Protein AF-A0A352WUS4-F1 (afdb_monomer)

Foldseek 3Di:
DDPPDDPLCVPADDDDDDDDDDPDDDPDDTHPDDPDDDDVVVVVVCDDVVVVCPVDDDDPLVQVVLCVVCVVVVHDSVVDDDDPDVVVVVLVCQVPPFPPAEEEAPQFDPCRVNSCSVNVGDYYHDYADPVRHDPPVVPPPDPGHYDYDVVTPPD

Radius of gyration: 20.03 Å; Cα contacts (8 Å, |Δi|>4): 124; chains: 1; bounding box: 50×45×46 Å

pLDDT: mean 93.25, std 5.86, range [67.12, 98.62]

Structure (mmCIF, N/CA/C/O backbone):
data_AF-A0A352WUS4-F1
#
_entry.id   AF-A0A352WUS4-F1
#
loop_
_atom_site.group_PDB
_atom_site.id
_atom_site.type_symbol
_atom_site.label_atom_id
_atom_site.label_alt_id
_atom_site.label_comp_id
_atom_site.label_asym_id
_atom_site.label_entity_id
_atom_site.label_seq_id
_atom_site.pdbx_PDB_ins_code
_atom_site.Cartn_x
_atom_site.Cartn_y
_atom_site.Cartn_z
_atom_site.occupancy
_atom_site.B_iso_or_equiv
_atom_site.auth_seq_id
_atom_site.auth_comp_id
_atom_site.auth_asym_id
_atom_site.auth_atom_id
_atom_site.pdbx_PDB_model_num
ATOM 1 N N . MET A 1 1 ? 1.097 -28.548 18.158 1.00 67.12 1 MET A N 1
ATOM 2 C CA . MET A 1 1 ? 1.754 -27.370 17.541 1.00 67.12 1 MET A CA 1
ATOM 3 C C . MET A 1 1 ? 3.188 -27.253 18.053 1.00 67.12 1 MET A C 1
ATOM 5 O O . MET A 1 1 ? 3.466 -27.758 19.135 1.00 67.12 1 MET A O 1
ATOM 9 N N . SER A 1 2 ? 4.102 -26.666 17.271 1.00 75.56 2 SER A N 1
ATOM 10 C CA . SER A 1 2 ? 5.538 -26.586 17.602 1.00 75.56 2 SER A CA 1
ATOM 11 C C . SER A 1 2 ? 5.809 -25.608 18.751 1.00 75.56 2 SER A C 1
ATOM 13 O O . SER A 1 2 ? 5.399 -24.454 18.681 1.00 75.56 2 SER A O 1
ATOM 15 N N . ARG A 1 3 ? 6.564 -26.041 19.771 1.00 85.12 3 ARG A N 1
ATOM 16 C CA . ARG A 1 3 ? 7.011 -25.205 20.909 1.00 85.12 3 ARG A CA 1
ATOM 17 C C . ARG A 1 3 ? 7.943 -24.050 20.524 1.00 85.12 3 ARG A C 1
ATOM 19 O O . ARG A 1 3 ? 8.251 -23.214 21.361 1.00 85.12 3 ARG A O 1
ATOM 26 N N . PHE A 1 4 ? 8.443 -24.057 19.291 1.00 88.31 4 PHE A N 1
ATOM 27 C CA . PHE A 1 4 ? 9.332 -23.026 18.763 1.00 88.31 4 PHE A CA 1
ATOM 28 C C . PHE A 1 4 ? 8.571 -21.918 18.023 1.00 88.31 4 PHE A C 1
ATOM 30 O O . PHE A 1 4 ? 9.173 -20.915 17.656 1.00 88.31 4 PHE A O 1
ATOM 37 N N . LEU A 1 5 ? 7.264 -22.091 17.783 1.00 86.44 5 LEU A N 1
ATOM 38 C CA . LEU A 1 5 ? 6.434 -21.058 17.172 1.00 86.44 5 LEU A CA 1
ATOM 39 C C . LEU A 1 5 ? 6.001 -20.052 18.232 1.00 86.44 5 LEU A C 1
ATOM 41 O O . LEU A 1 5 ? 5.446 -20.437 19.262 1.00 86.44 5 LEU A O 1
ATOM 45 N N . ASN A 1 6 ? 6.213 -18.768 17.944 1.00 85.50 6 ASN A N 1
ATOM 46 C CA . ASN A 1 6 ? 5.689 -17.694 18.773 1.00 85.50 6 ASN A CA 1
ATOM 47 C C . ASN A 1 6 ? 4.159 -17.827 18.856 1.00 85.50 6 ASN A C 1
ATOM 49 O O . ASN A 1 6 ? 3.476 -17.922 17.834 1.00 85.50 6 ASN A O 1
ATOM 53 N N . THR A 1 7 ? 3.632 -17.860 20.079 1.00 86.19 7 THR A N 1
ATOM 54 C CA . THR A 1 7 ? 2.206 -18.060 20.352 1.00 86.19 7 THR A CA 1
ATOM 55 C C . THR A 1 7 ? 1.334 -16.973 19.737 1.00 86.19 7 THR A C 1
ATOM 57 O O . THR A 1 7 ? 0.206 -17.270 19.361 1.00 86.19 7 THR A O 1
ATOM 60 N N . GLN A 1 8 ? 1.861 -15.758 19.546 1.00 79.31 8 GLN A N 1
ATOM 61 C CA . GLN A 1 8 ? 1.124 -14.658 18.913 1.00 79.31 8 GLN A CA 1
ATOM 62 C C . GLN A 1 8 ? 0.690 -14.983 17.475 1.00 79.31 8 GLN A C 1
ATOM 64 O O . GLN A 1 8 ? -0.351 -14.530 17.019 1.00 79.31 8 GLN A O 1
ATOM 69 N N . TYR A 1 9 ? 1.451 -15.825 16.768 1.00 85.94 9 TYR A N 1
ATOM 70 C CA . TYR A 1 9 ? 1.146 -16.194 15.387 1.00 85.94 9 TYR A CA 1
ATOM 71 C C . TYR A 1 9 ? 0.145 -17.347 15.271 1.00 85.94 9 TYR A C 1
ATOM 73 O O . TYR A 1 9 ? -0.298 -17.666 14.173 1.00 85.94 9 TYR A O 1
ATOM 81 N N . GLN A 1 10 ? -0.225 -17.984 16.386 1.00 83.88 10 GLN A N 1
ATOM 82 C CA . GLN A 1 10 ? -1.136 -19.133 16.37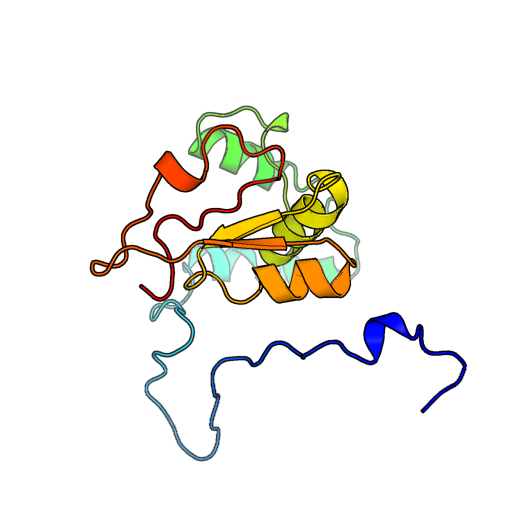4 1.00 83.88 10 GLN A CA 1
ATOM 83 C C . GLN A 1 10 ? -2.598 -18.728 16.164 1.00 83.88 10 GLN A C 1
ATOM 85 O O . GLN A 1 10 ? -3.393 -19.550 15.719 1.00 83.88 10 GLN A O 1
ATOM 90 N N . THR A 1 11 ? -2.948 -17.481 16.484 1.00 81.69 11 THR A N 1
ATOM 91 C CA . THR A 1 11 ? -4.308 -16.937 16.356 1.00 81.69 11 THR A CA 1
ATOM 92 C C . THR A 1 11 ? -4.487 -16.064 15.117 1.00 81.69 11 THR A C 1
ATOM 94 O O . THR A 1 11 ? -5.573 -15.524 14.917 1.00 81.69 11 THR A O 1
ATOM 97 N N . LEU A 1 12 ? -3.443 -15.905 14.296 1.00 83.44 12 LEU A N 1
ATOM 98 C CA . LEU A 1 12 ? -3.530 -15.105 13.080 1.00 83.44 12 LEU A CA 1
ATOM 99 C C . LEU A 1 12 ? -4.487 -15.753 12.084 1.00 83.44 12 LEU A C 1
ATOM 101 O O . LEU A 1 12 ? -4.347 -16.923 11.726 1.00 83.44 12 LEU A O 1
ATOM 105 N N . SER A 1 13 ? -5.431 -14.953 11.600 1.00 78.88 13 SER A N 1
ATOM 106 C CA . SER A 1 13 ? -6.214 -15.304 10.423 1.00 78.88 13 SER A CA 1
ATOM 107 C C . SER A 1 13 ? -5.414 -14.923 9.186 1.00 78.88 13 SER A C 1
ATOM 109 O O . SER A 1 13 ? -4.997 -13.776 9.033 1.00 78.88 13 SER A O 1
ATOM 111 N N . VAL A 1 14 ? -5.165 -15.897 8.315 1.00 80.19 14 VAL A N 1
ATOM 112 C CA . VAL A 1 14 ? -4.454 -15.647 7.060 1.00 80.19 14 VAL A CA 1
ATOM 113 C C . VAL A 1 14 ? -5.295 -14.772 6.137 1.00 80.19 14 VAL A C 1
ATOM 115 O O . VAL A 1 14 ? -6.518 -14.911 6.080 1.00 80.19 14 VAL A O 1
ATOM 118 N N . TYR A 1 15 ? -4.631 -13.892 5.388 1.00 82.00 15 TYR A N 1
ATOM 119 C CA . TYR A 1 15 ? -5.277 -13.193 4.285 1.00 82.00 15 TYR A CA 1
ATOM 120 C C . TYR A 1 15 ? -5.836 -14.210 3.284 1.00 82.00 15 TYR A C 1
ATOM 122 O O . TYR A 1 15 ? -5.149 -15.161 2.903 1.00 82.00 15 TYR A O 1
ATOM 130 N N . VAL A 1 16 ? -7.079 -13.994 2.854 1.00 83.62 16 VAL A N 1
ATOM 131 C CA . VAL A 1 16 ? -7.734 -14.811 1.834 1.00 83.62 16 VAL A CA 1
ATOM 132 C C . VAL A 1 16 ? -7.648 -14.057 0.504 1.00 83.62 16 VAL A C 1
ATOM 134 O O . VAL A 1 16 ? -8.348 -13.055 0.341 1.00 83.62 16 VAL A O 1
ATOM 137 N N . PRO A 1 17 ? -6.784 -14.486 -0.435 1.00 84.38 17 PRO A N 1
ATOM 138 C CA . PRO A 1 17 ? -6.703 -13.865 -1.750 1.00 84.38 17 PRO A CA 1
ATOM 139 C C . PRO A 1 17 ? -7.976 -14.110 -2.561 1.00 84.38 17 PRO A C 1
ATOM 141 O O . PRO A 1 17 ? -8.727 -15.053 -2.305 1.00 84.38 17 PRO A O 1
ATOM 144 N N . GLY A 1 18 ? -8.192 -13.276 -3.580 1.00 81.12 18 GLY A N 1
ATOM 145 C CA . GLY A 1 18 ? -9.248 -13.505 -4.564 1.00 81.12 18 GLY A CA 1
ATOM 146 C C . GLY A 1 18 ? -9.088 -14.863 -5.256 1.00 81.12 18 GLY A C 1
ATOM 147 O O . GLY A 1 18 ? -7.972 -15.306 -5.528 1.00 81.12 18 GLY A O 1
ATOM 148 N N . GLU A 1 19 ? -10.212 -15.517 -5.544 1.00 86.62 19 GLU A N 1
ATOM 149 C CA . GLU A 1 19 ? -10.254 -16.840 -6.173 1.00 86.62 19 GLU A CA 1
ATOM 150 C C . GLU A 1 19 ? -9.531 -16.869 -7.535 1.00 86.62 19 GLU A C 1
ATOM 152 O O . GLU A 1 19 ? -9.640 -15.935 -8.332 1.00 86.62 19 GLU A O 1
ATOM 157 N N . GLN A 1 20 ? -8.796 -17.946 -7.823 1.00 87.50 20 GLN A N 1
ATOM 158 C CA . GLN A 1 20 ? -8.118 -18.145 -9.111 1.00 87.50 20 GLN A CA 1
ATOM 159 C C . GLN A 1 20 ? -8.317 -19.583 -9.618 1.00 87.50 20 GLN A C 1
ATOM 161 O O . GLN A 1 20 ? -7.409 -20.410 -9.491 1.00 87.50 20 GLN A O 1
ATOM 166 N N . PRO A 1 21 ? -9.504 -19.909 -10.159 1.00 87.94 21 PRO A N 1
ATOM 167 C CA . PRO A 1 21 ? -9.767 -21.223 -10.735 1.00 87.94 21 PRO A CA 1
ATOM 168 C C . PRO A 1 21 ? -8.921 -21.453 -12.003 1.00 87.94 21 PRO A C 1
ATOM 170 O O . PRO A 1 21 ? -8.616 -20.517 -12.744 1.00 87.94 21 PRO A O 1
ATOM 173 N N . GLN A 1 22 ? -8.492 -22.702 -12.223 1.00 90.62 22 GLN A N 1
ATOM 174 C CA . GLN A 1 22 ? -7.553 -23.097 -13.296 1.00 90.62 22 GLN A CA 1
ATOM 175 C C . GLN A 1 22 ? -8.098 -24.205 -14.213 1.00 90.62 22 GLN A C 1
ATOM 177 O O . GLN A 1 22 ? -7.398 -24.699 -15.093 1.00 90.62 22 GLN A O 1
ATOM 182 N N . ASP A 1 23 ? -9.335 -24.629 -13.993 1.00 95.56 23 ASP A N 1
ATOM 183 C CA . ASP A 1 23 ? -10.016 -25.709 -14.707 1.00 95.56 23 ASP A CA 1
ATOM 184 C C . ASP A 1 23 ? -10.500 -25.300 -16.103 1.00 95.56 23 ASP A C 1
ATOM 186 O O . ASP A 1 23 ? -10.653 -26.150 -16.981 1.00 95.56 23 ASP A O 1
ATOM 190 N N . MET A 1 24 ? -10.691 -24.002 -16.338 1.00 93.44 24 MET A N 1
ATOM 191 C CA . MET A 1 24 ? -11.030 -23.461 -17.649 1.00 93.44 24 MET A CA 1
ATOM 192 C C . MET A 1 24 ? -10.509 -22.026 -17.828 1.00 93.44 24 MET A C 1
ATOM 194 O O . MET A 1 24 ? -10.063 -21.396 -16.872 1.00 93.44 24 MET A O 1
ATOM 198 N N . PRO A 1 25 ? -10.539 -21.477 -19.054 1.00 91.75 25 PRO A N 1
ATOM 199 C CA . PRO A 1 25 ? -10.269 -20.061 -19.273 1.00 91.75 25 PRO A CA 1
ATOM 200 C C . PRO A 1 25 ? -11.380 -19.184 -18.675 1.00 91.75 25 PRO A C 1
ATOM 202 O O . PRO A 1 25 ? -12.557 -19.381 -18.979 1.00 91.75 25 PRO A O 1
ATOM 205 N N . TYR A 1 26 ? -11.002 -18.178 -17.884 1.00 92.75 26 TYR A N 1
ATOM 206 C CA . TYR A 1 26 ? -11.920 -17.217 -17.264 1.00 92.75 26 TYR A CA 1
ATOM 207 C C . TYR A 1 26 ? -11.682 -15.790 -17.763 1.00 92.75 26 TYR A C 1
ATOM 209 O O . TYR A 1 26 ? -10.554 -15.401 -18.064 1.00 92.75 26 TYR A O 1
ATOM 217 N N . ILE A 1 27 ? -12.742 -14.976 -17.763 1.00 94.12 27 ILE A N 1
ATOM 218 C CA . ILE A 1 27 ? -12.607 -13.515 -17.763 1.00 94.12 27 ILE A CA 1
ATOM 219 C C . ILE A 1 27 ? -12.405 -13.091 -16.304 1.00 94.12 27 ILE A C 1
ATOM 221 O O . ILE A 1 27 ? -13.347 -13.096 -15.513 1.00 94.12 27 ILE A O 1
ATOM 225 N N . LYS A 1 28 ? -11.163 -12.772 -15.933 1.00 94.00 28 LYS A N 1
ATOM 226 C CA . LYS A 1 28 ? -10.778 -12.441 -14.554 1.00 94.00 28 LYS A CA 1
ATOM 227 C C . LYS A 1 28 ? -11.063 -10.972 -14.243 1.00 94.00 28 LYS A C 1
ATOM 229 O O . LYS A 1 28 ? -10.465 -10.092 -14.850 1.00 94.00 28 LYS A O 1
ATOM 234 N N . LEU A 1 29 ? -11.966 -10.717 -13.294 1.00 93.94 29 LEU A N 1
ATOM 235 C CA . LEU A 1 29 ? -12.411 -9.369 -12.898 1.00 93.94 29 LEU A CA 1
ATOM 236 C C . LEU A 1 29 ? -12.398 -9.158 -11.371 1.00 93.94 29 LEU A C 1
ATOM 238 O O . LEU A 1 29 ? -13.139 -8.328 -10.858 1.00 93.94 29 LEU A O 1
ATOM 242 N N . ASN A 1 30 ? -11.604 -9.933 -10.623 1.00 92.44 30 ASN A N 1
ATOM 243 C CA . ASN A 1 30 ? -11.726 -10.034 -9.161 1.00 92.44 30 ASN A CA 1
ATOM 244 C C . ASN A 1 30 ? -10.533 -9.498 -8.346 1.00 92.44 30 ASN A C 1
ATOM 246 O O . ASN A 1 30 ? -10.583 -9.544 -7.121 1.00 92.44 30 ASN A O 1
ATOM 250 N N . THR A 1 31 ? -9.460 -9.013 -8.981 1.00 92.44 31 THR A N 1
ATOM 251 C CA . THR A 1 31 ? -8.249 -8.530 -8.276 1.00 92.44 31 THR A CA 1
ATOM 252 C C . THR A 1 31 ? -7.726 -7.185 -8.787 1.00 92.44 31 THR A C 1
ATOM 254 O O . THR A 1 31 ? -6.561 -6.865 -8.572 1.00 92.44 31 THR A O 1
ATOM 257 N N . ASN A 1 32 ? -8.561 -6.398 -9.475 1.00 94.75 32 ASN A N 1
ATOM 258 C CA . ASN A 1 32 ? -8.224 -5.052 -9.970 1.00 94.75 32 ASN A CA 1
ATOM 259 C C . ASN A 1 32 ? -6.974 -4.984 -10.875 1.00 94.75 32 ASN A C 1
ATOM 261 O O . ASN A 1 32 ? -6.283 -3.968 -10.925 1.00 94.75 32 ASN A O 1
ATOM 265 N N . GLU A 1 33 ? -6.671 -6.062 -11.599 1.00 95.69 33 GLU A N 1
ATOM 266 C CA . GLU A 1 33 ? -5.567 -6.094 -12.561 1.00 95.69 33 GLU A CA 1
ATOM 267 C C . GLU A 1 33 ? -5.889 -5.259 -13.808 1.00 95.69 33 GLU A C 1
ATOM 269 O O . GLU A 1 33 ? -7.033 -5.191 -14.260 1.00 95.69 33 GLU A O 1
ATOM 274 N N . SER A 1 34 ? -4.859 -4.648 -14.401 1.00 96.62 34 SER A N 1
ATOM 275 C CA . SER A 1 34 ? -4.997 -3.990 -15.702 1.00 96.62 34 SER A CA 1
ATOM 276 C C . SER A 1 34 ? -5.370 -5.021 -16.777 1.00 96.62 34 SER A C 1
ATOM 278 O O . SER A 1 34 ? -4.681 -6.037 -16.892 1.00 96.62 34 SER A O 1
ATOM 280 N N . PRO A 1 35 ? -6.378 -4.752 -17.630 1.00 96.25 35 PRO A N 1
ATOM 281 C CA . PRO A 1 35 ? -6.703 -5.629 -18.755 1.00 96.25 35 PRO A CA 1
ATOM 282 C C . PRO A 1 35 ? -5.694 -5.506 -19.910 1.00 96.25 35 PRO A C 1
ATOM 284 O O . PRO A 1 35 ? -5.703 -6.318 -20.834 1.00 96.25 35 PRO A O 1
ATOM 287 N N . TYR A 1 36 ? -4.840 -4.477 -19.892 1.00 97.00 36 TYR A N 1
ATOM 288 C CA . TYR A 1 36 ? -3.833 -4.230 -20.921 1.00 97.00 36 TYR A CA 1
ATOM 289 C C . TYR A 1 36 ? -2.466 -4.792 -20.521 1.00 97.00 36 TYR A C 1
ATOM 291 O O . TYR A 1 36 ? -2.111 -4.731 -19.337 1.00 97.00 36 TYR A O 1
ATOM 299 N N . PRO A 1 37 ? -1.657 -5.250 -21.496 1.00 96.25 37 PRO A N 1
ATOM 300 C CA . PRO A 1 37 ? -0.256 -5.570 -21.251 1.00 96.25 37 PRO A CA 1
ATOM 301 C C . PRO A 1 37 ? 0.530 -4.321 -20.811 1.00 96.25 37 PRO A C 1
ATOM 303 O O . PRO A 1 37 ? 0.098 -3.189 -21.061 1.00 96.25 37 PRO A O 1
ATOM 306 N N . PRO A 1 38 ? 1.713 -4.496 -20.195 1.00 95.56 38 PRO A N 1
ATOM 307 C CA . PRO A 1 38 ? 2.584 -3.373 -19.879 1.00 95.56 38 PRO A CA 1
ATOM 308 C C . PRO A 1 38 ? 3.007 -2.620 -21.149 1.00 95.56 38 PRO A C 1
ATOM 310 O O . PRO A 1 38 ? 2.986 -3.154 -22.260 1.00 95.56 38 PRO A O 1
ATOM 313 N N . SER A 1 39 ? 3.447 -1.371 -20.977 1.00 96.12 39 SER A N 1
ATOM 314 C CA . SER A 1 39 ? 3.961 -0.549 -22.080 1.00 96.12 39 SER A CA 1
ATOM 315 C C . SER A 1 39 ? 5.060 -1.284 -22.871 1.00 96.12 39 SER A C 1
ATOM 317 O O . SER A 1 39 ? 5.954 -1.876 -22.258 1.00 96.12 39 SER A O 1
ATOM 319 N N . PRO A 1 40 ? 5.098 -1.182 -24.216 1.00 94.50 40 PRO A N 1
ATOM 320 C CA . PRO A 1 40 ? 6.191 -1.736 -25.022 1.00 94.50 40 PRO A CA 1
ATOM 321 C C . PRO A 1 40 ? 7.587 -1.257 -24.589 1.00 94.50 40 PRO A C 1
ATOM 323 O O . PRO A 1 40 ? 8.578 -1.960 -24.781 1.00 94.50 40 PRO A O 1
ATOM 326 N N . GLN A 1 41 ? 7.681 -0.073 -23.971 1.00 93.69 41 GLN A N 1
ATOM 327 C CA . GLN A 1 41 ? 8.937 0.439 -23.416 1.00 93.69 41 GLN A CA 1
ATOM 328 C C . GLN A 1 41 ? 9.419 -0.373 -22.207 1.00 93.69 41 GLN A C 1
ATOM 330 O O . GLN A 1 41 ? 10.624 -0.548 -22.052 1.00 93.69 41 GLN A O 1
ATOM 335 N N . VAL A 1 42 ? 8.502 -0.910 -21.393 1.00 92.75 42 VAL A N 1
ATOM 336 C CA . VAL A 1 42 ? 8.833 -1.812 -20.278 1.00 92.75 42 VAL A CA 1
ATOM 337 C C . VAL A 1 42 ? 9.394 -3.123 -20.822 1.00 92.75 42 VAL A C 1
ATOM 339 O O . VAL A 1 42 ? 10.452 -3.557 -20.381 1.00 92.75 42 VAL A O 1
ATOM 342 N N . LEU A 1 43 ? 8.755 -3.703 -21.845 1.00 90.19 43 LEU A N 1
ATOM 343 C CA . LEU A 1 43 ? 9.241 -4.934 -22.486 1.00 90.19 43 LEU A CA 1
ATOM 344 C C . LEU A 1 43 ? 10.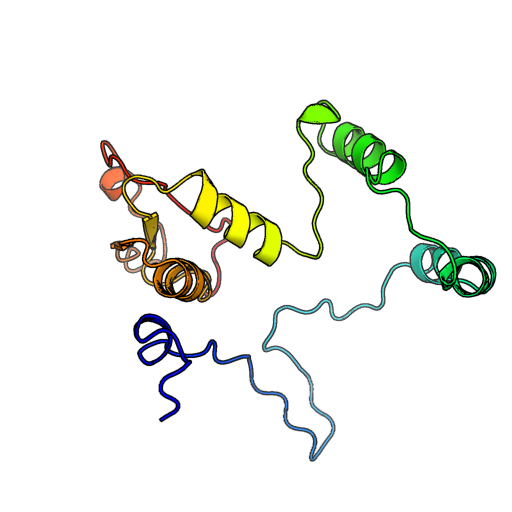651 -4.762 -23.065 1.00 90.19 43 LEU A C 1
ATOM 346 O O . LEU A 1 43 ? 11.488 -5.650 -22.943 1.00 90.19 43 LEU A O 1
ATOM 350 N N . LYS A 1 44 ? 10.932 -3.596 -23.659 1.00 89.69 44 LYS A N 1
ATOM 351 C CA . LYS A 1 44 ? 12.271 -3.259 -24.154 1.00 89.69 44 LYS A CA 1
ATOM 352 C C . LYS A 1 44 ? 13.285 -3.089 -23.018 1.00 89.69 44 LYS A C 1
ATOM 354 O O . LYS A 1 44 ? 14.430 -3.501 -23.179 1.00 89.69 44 LYS A O 1
ATOM 359 N N . ALA A 1 45 ? 12.884 -2.473 -21.905 1.00 88.31 45 ALA A N 1
ATOM 360 C CA . ALA A 1 45 ? 13.762 -2.218 -20.766 1.00 88.31 45 ALA A CA 1
ATOM 361 C C . ALA A 1 45 ? 14.171 -3.501 -20.030 1.00 88.31 45 ALA A C 1
ATOM 363 O O . ALA A 1 45 ? 15.309 -3.586 -19.599 1.00 88.31 45 ALA A O 1
ATOM 364 N N . VAL A 1 46 ? 13.285 -4.499 -19.943 1.00 88.00 46 VAL A N 1
ATOM 365 C CA . VAL A 1 46 ? 13.536 -5.806 -19.292 1.00 88.00 46 VAL A CA 1
ATOM 366 C C . VAL A 1 46 ? 14.295 -6.787 -20.214 1.00 88.00 46 VAL A C 1
ATOM 368 O O . VAL A 1 46 ? 14.447 -7.963 -19.900 1.00 88.00 46 VAL A O 1
ATOM 371 N N . GLY A 1 47 ? 14.768 -6.331 -21.378 1.00 81.25 47 GLY A N 1
ATOM 372 C CA . GLY A 1 47 ? 15.402 -7.173 -22.394 1.00 81.25 47 GLY A CA 1
ATOM 373 C C . GLY A 1 47 ? 16.697 -7.880 -21.955 1.00 81.25 47 GLY A C 1
ATOM 374 O O . GLY A 1 47 ? 17.142 -7.802 -20.816 1.00 81.25 47 GLY A O 1
ATOM 375 N N . VAL A 1 48 ? 17.340 -8.561 -22.910 1.00 74.75 48 VAL A N 1
ATOM 376 C CA . VAL A 1 48 ? 18.474 -9.487 -22.682 1.00 74.75 48 VAL A CA 1
ATOM 377 C C . VAL A 1 48 ? 19.593 -8.917 -21.798 1.00 74.75 48 VAL A C 1
ATOM 379 O O . VAL A 1 48 ? 20.091 -9.632 -20.937 1.00 74.75 48 VAL A O 1
ATOM 382 N N . ALA A 1 49 ? 19.947 -7.637 -21.945 1.00 70.31 49 ALA A N 1
ATOM 383 C CA . ALA A 1 49 ? 20.988 -7.008 -21.125 1.00 70.31 49 ALA A CA 1
ATOM 384 C C . ALA A 1 49 ? 20.654 -7.021 -19.618 1.00 70.31 49 ALA A C 1
ATOM 386 O O . ALA A 1 49 ? 21.514 -7.320 -18.798 1.00 70.31 49 ALA A O 1
ATOM 387 N N . THR A 1 50 ? 19.389 -6.791 -19.246 1.00 80.50 50 THR A N 1
ATOM 388 C CA . THR A 1 50 ? 18.940 -6.886 -17.848 1.00 80.50 50 THR A CA 1
ATOM 389 C C . THR A 1 50 ? 19.065 -8.307 -17.312 1.00 80.50 50 THR A C 1
ATOM 391 O O . THR A 1 50 ? 19.393 -8.485 -16.144 1.00 80.50 50 THR A O 1
ATOM 394 N N . LEU A 1 51 ? 18.832 -9.318 -18.155 1.00 85.88 51 LEU A N 1
ATOM 395 C CA . LEU A 1 51 ? 18.931 -10.722 -17.753 1.00 85.88 51 LEU A CA 1
ATOM 396 C C . LEU A 1 51 ? 20.374 -11.134 -17.444 1.00 85.88 51 LEU A C 1
ATOM 398 O O . LEU A 1 51 ? 20.597 -11.890 -16.501 1.00 85.88 51 LEU A O 1
ATOM 402 N N . GLU A 1 52 ? 21.353 -10.632 -18.202 1.00 88.31 52 GLU A N 1
ATOM 403 C CA . GLU A 1 52 ? 22.769 -10.902 -17.930 1.00 88.31 52 GLU A CA 1
ATOM 404 C C . GLU A 1 52 ? 23.203 -10.308 -16.581 1.00 88.31 52 GL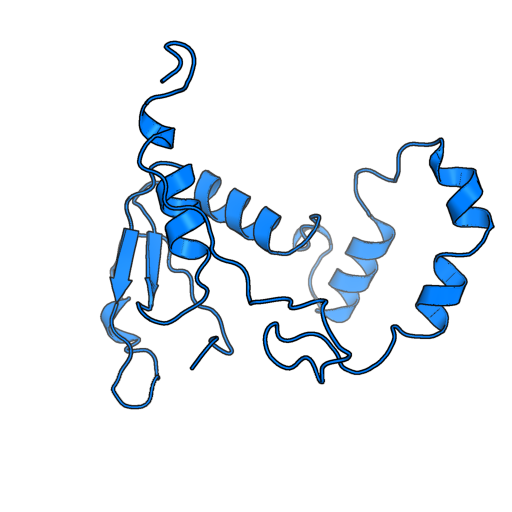U A C 1
ATOM 406 O O . GLU A 1 52 ? 23.944 -10.946 -15.824 1.00 88.31 52 GLU A O 1
ATOM 411 N N . ASP A 1 53 ? 22.709 -9.116 -16.245 1.00 91.06 53 ASP A N 1
ATOM 412 C CA . ASP A 1 53 ? 23.071 -8.384 -15.028 1.00 91.06 53 ASP A CA 1
ATOM 413 C C . ASP A 1 53 ? 22.424 -8.919 -13.742 1.00 91.06 53 ASP A C 1
ATOM 415 O O . ASP A 1 53 ? 22.857 -8.541 -12.655 1.00 91.06 53 ASP A O 1
ATOM 419 N N . LEU A 1 54 ? 21.490 -9.878 -13.818 1.00 92.56 54 LEU A N 1
ATOM 420 C CA . LEU A 1 54 ? 20.859 -10.511 -12.642 1.00 92.56 54 LEU A CA 1
ATOM 421 C C . LEU A 1 54 ? 21.848 -11.212 -11.690 1.00 92.56 54 LEU A C 1
ATOM 423 O O . LEU A 1 54 ? 21.491 -11.556 -10.566 1.00 92.56 54 LEU A O 1
ATOM 427 N N . ARG A 1 55 ? 23.097 -11.425 -12.120 1.00 94.00 55 ARG A N 1
ATOM 428 C CA . ARG A 1 55 ? 24.192 -11.918 -11.266 1.00 94.00 55 ARG A CA 1
ATOM 429 C C . ARG A 1 55 ? 24.725 -10.871 -10.275 1.00 94.00 55 ARG A C 1
ATOM 431 O O . ARG A 1 55 ? 25.543 -11.215 -9.424 1.00 94.00 55 ARG A O 1
ATOM 438 N N . LEU A 1 56 ? 24.341 -9.605 -10.428 1.00 94.44 56 LEU A N 1
ATOM 439 C CA . LEU A 1 56 ? 24.805 -8.473 -9.630 1.00 94.44 56 LEU A CA 1
ATOM 440 C C . LEU A 1 56 ? 23.687 -7.968 -8.713 1.00 94.44 56 LEU A C 1
ATOM 442 O O . LEU A 1 56 ? 22.503 -8.094 -9.020 1.00 94.44 56 LEU A O 1
ATOM 446 N N . TYR A 1 57 ? 24.069 -7.352 -7.593 1.00 95.00 57 TYR A N 1
ATOM 447 C CA . TYR A 1 57 ? 23.107 -6.610 -6.782 1.00 95.00 57 TYR A CA 1
ATOM 448 C C . TYR A 1 57 ? 22.615 -5.367 -7.539 1.00 95.00 57 TYR A C 1
ATOM 450 O O . TYR A 1 57 ? 23.425 -4.704 -8.196 1.00 95.00 57 TYR A O 1
ATOM 458 N N . PRO A 1 58 ? 21.318 -5.023 -7.433 1.00 91.75 58 PRO A N 1
ATOM 459 C CA . PRO A 1 58 ? 20.794 -3.786 -7.997 1.00 91.75 58 PRO A CA 1
ATOM 460 C C . PRO A 1 58 ? 21.287 -2.564 -7.207 1.00 91.75 58 PRO A C 1
ATOM 462 O O . PRO A 1 58 ? 21.848 -2.692 -6.118 1.00 91.75 58 PRO A O 1
ATOM 465 N N . ASP A 1 59 ? 21.030 -1.368 -7.741 1.00 92.81 59 ASP A N 1
ATOM 466 C CA . ASP A 1 59 ? 21.194 -0.119 -6.994 1.00 92.81 59 ASP A CA 1
ATOM 467 C C . ASP A 1 59 ? 20.306 -0.148 -5.733 1.00 92.81 59 ASP A C 1
ATOM 469 O O . ASP A 1 59 ? 19.077 -0.153 -5.859 1.00 92.81 59 ASP A O 1
ATOM 473 N N . PRO A 1 60 ? 20.891 -0.137 -4.520 1.00 92.69 60 PRO A N 1
ATOM 474 C CA . PRO A 1 60 ? 20.126 -0.231 -3.280 1.00 92.69 60 PRO A CA 1
ATOM 475 C C . PRO A 1 60 ? 19.272 1.013 -3.008 1.00 92.69 60 PRO A C 1
ATOM 477 O O . PRO A 1 60 ? 18.378 0.961 -2.170 1.00 92.69 60 PRO A O 1
ATOM 480 N N . THR A 1 61 ? 19.547 2.131 -3.686 1.00 92.06 61 THR A N 1
ATOM 481 C CA . THR A 1 61 ? 18.823 3.397 -3.510 1.00 92.06 61 THR A CA 1
ATOM 482 C C . THR A 1 61 ? 17.738 3.618 -4.558 1.00 92.06 61 THR A C 1
ATOM 484 O O . THR A 1 61 ? 16.860 4.455 -4.358 1.00 92.06 61 THR A O 1
ATOM 487 N N . CYS A 1 62 ? 17.783 2.875 -5.670 1.00 95.31 62 CYS A N 1
ATOM 488 C CA . CYS A 1 62 ? 16.913 3.076 -6.827 1.00 95.31 62 CYS A CA 1
ATOM 489 C C . CYS A 1 62 ? 16.871 4.550 -7.291 1.00 95.31 62 CYS A C 1
ATOM 491 O O . CYS A 1 62 ? 15.811 5.059 -7.675 1.00 95.31 62 CYS A O 1
ATOM 493 N N . ALA A 1 63 ? 18.020 5.238 -7.270 1.00 96.00 63 ALA A N 1
ATOM 494 C CA . ALA A 1 63 ? 18.126 6.692 -7.417 1.00 96.00 63 ALA A CA 1
ATOM 495 C C . ALA A 1 63 ? 17.457 7.206 -8.701 1.00 96.00 63 ALA A C 1
ATOM 497 O O . ALA A 1 63 ? 16.673 8.153 -8.667 1.00 96.00 63 ALA A O 1
ATOM 498 N N . VAL A 1 64 ? 17.678 6.515 -9.825 1.00 95.94 64 VAL A N 1
ATOM 499 C CA . VAL A 1 64 ? 17.098 6.888 -11.127 1.00 95.94 64 VAL A CA 1
ATOM 500 C C . VAL A 1 64 ? 15.565 6.850 -11.108 1.00 95.94 64 VAL A C 1
ATOM 502 O O . VAL A 1 64 ? 14.915 7.680 -11.744 1.00 95.94 64 VAL A O 1
ATOM 505 N N . LEU A 1 65 ? 14.963 5.885 -10.405 1.00 96.25 65 LEU A N 1
ATOM 506 C CA . LEU A 1 65 ? 13.507 5.806 -10.272 1.00 96.25 65 LEU A CA 1
ATOM 507 C C . LEU A 1 65 ? 12.996 6.895 -9.324 1.00 96.25 65 LEU A C 1
ATOM 509 O O . LEU A 1 65 ? 12.025 7.577 -9.658 1.00 96.25 65 LEU A O 1
ATOM 513 N N . ALA A 1 66 ? 13.667 7.088 -8.186 1.00 97.62 66 ALA A N 1
ATOM 514 C CA . ALA A 1 66 ? 13.304 8.099 -7.199 1.00 97.62 66 ALA A CA 1
ATOM 515 C C . ALA A 1 66 ? 13.289 9.513 -7.806 1.00 97.62 66 ALA A C 1
ATOM 517 O O . ALA A 1 66 ? 12.294 10.221 -7.674 1.00 97.62 66 ALA A O 1
ATOM 518 N N . GLU A 1 67 ? 14.322 9.896 -8.564 1.00 98.12 67 GLU A N 1
ATOM 519 C CA . GLU A 1 67 ? 14.406 11.198 -9.247 1.00 98.12 67 GLU A CA 1
ATOM 520 C C . GLU A 1 67 ? 13.271 11.416 -10.260 1.00 98.12 67 GLU A C 1
ATOM 522 O O . GLU A 1 67 ? 12.676 12.499 -10.340 1.00 98.12 67 GLU A O 1
ATOM 527 N N . LYS A 1 68 ? 12.932 10.377 -11.034 1.00 98.19 68 LYS A N 1
ATOM 528 C CA . LYS A 1 68 ? 11.843 10.446 -12.016 1.00 98.19 68 LYS A CA 1
ATOM 529 C C . LYS A 1 68 ? 10.481 10.604 -11.349 1.00 98.19 68 LYS A C 1
ATOM 531 O O . LYS A 1 68 ? 9.673 11.405 -11.819 1.00 98.19 68 LYS A O 1
ATOM 536 N N . LEU A 1 69 ? 10.227 9.870 -10.265 1.00 98.19 69 LEU A N 1
ATOM 537 C CA . LEU A 1 69 ? 8.979 9.978 -9.506 1.00 98.19 69 LEU A CA 1
ATOM 538 C C . LEU A 1 69 ? 8.875 11.319 -8.777 1.00 98.19 69 LEU A C 1
ATOM 540 O O . LEU A 1 69 ? 7.819 11.943 -8.819 1.00 98.19 69 LEU A O 1
ATOM 544 N N . ALA A 1 70 ? 9.970 11.798 -8.185 1.00 98.44 70 ALA A N 1
ATOM 545 C CA . ALA A 1 70 ? 10.040 13.113 -7.555 1.00 98.44 70 ALA A CA 1
ATOM 546 C C . ALA A 1 70 ? 9.663 14.224 -8.548 1.00 98.44 70 ALA A C 1
ATOM 548 O O . ALA A 1 70 ? 8.802 15.056 -8.265 1.00 98.44 70 ALA A O 1
ATOM 549 N N . THR A 1 71 ? 10.210 14.164 -9.767 1.00 98.62 71 THR A N 1
ATOM 550 C CA . THR A 1 71 ? 9.858 15.091 -10.853 1.00 98.62 71 THR A CA 1
ATOM 551 C C . THR A 1 71 ? 8.383 14.979 -11.251 1.00 98.62 71 THR A C 1
ATOM 553 O O . THR A 1 71 ? 7.702 15.996 -11.383 1.00 98.62 71 THR A O 1
ATOM 556 N N . LEU A 1 72 ? 7.874 13.753 -11.430 1.00 98.50 72 LEU A N 1
ATOM 557 C CA . LEU A 1 72 ? 6.484 13.494 -11.820 1.00 98.50 72 LEU A CA 1
ATOM 558 C C . LEU A 1 72 ? 5.487 14.061 -10.800 1.00 98.50 72 LEU A C 1
ATOM 560 O O . LEU A 1 72 ? 4.518 14.717 -11.185 1.00 98.50 72 LEU A O 1
ATOM 564 N N . TYR A 1 73 ? 5.742 13.828 -9.513 1.00 98.19 73 TYR A N 1
ATOM 565 C CA . TYR A 1 73 ? 4.871 14.246 -8.414 1.00 98.19 73 TYR A CA 1
ATOM 566 C C . TYR A 1 73 ? 5.193 15.637 -7.859 1.00 98.19 73 TYR A C 1
ATOM 568 O O . TYR A 1 73 ? 4.463 16.124 -7.001 1.00 98.19 73 TYR A O 1
ATOM 576 N N . ARG A 1 74 ? 6.228 16.307 -8.386 1.00 98.38 74 ARG A N 1
ATOM 577 C CA . ARG A 1 74 ? 6.669 17.654 -7.982 1.00 98.38 74 ARG A CA 1
ATOM 578 C C . ARG A 1 74 ? 7.039 17.739 -6.496 1.00 98.38 74 ARG A C 1
ATOM 580 O O . ARG A 1 74 ? 6.668 18.689 -5.810 1.00 98.38 74 ARG A O 1
ATOM 587 N N . VAL A 1 75 ? 7.779 16.742 -6.024 1.00 98.50 75 VAL A N 1
ATOM 588 C CA . VAL A 1 75 ? 8.361 16.673 -4.675 1.00 98.50 75 VAL A CA 1
ATOM 589 C C . VAL A 1 75 ? 9.875 16.498 -4.774 1.00 98.50 75 VAL A C 1
ATOM 591 O O . VAL A 1 75 ? 10.404 16.330 -5.874 1.00 98.50 75 VAL A O 1
ATOM 594 N N . ASN A 1 76 ? 10.586 16.527 -3.649 1.00 98.06 76 ASN A N 1
ATOM 595 C CA . ASN A 1 76 ? 12.018 16.252 -3.660 1.00 98.06 76 ASN A CA 1
ATOM 596 C C . ASN A 1 76 ? 12.292 14.734 -3.617 1.00 98.06 76 ASN A C 1
ATOM 598 O O . ASN A 1 76 ? 11.454 13.980 -3.112 1.00 98.06 76 ASN A O 1
ATOM 602 N N . PRO A 1 77 ? 13.458 14.258 -4.095 1.00 96.50 77 PRO A N 1
ATOM 603 C CA . PRO A 1 77 ? 13.826 12.842 -4.023 1.00 96.50 77 PRO A CA 1
ATOM 604 C C . PRO A 1 77 ? 13.763 12.253 -2.607 1.00 96.50 77 PRO A C 1
ATOM 606 O O . PRO A 1 77 ? 13.326 11.119 -2.449 1.00 96.50 77 PRO A O 1
ATOM 609 N N . GLU A 1 78 ? 14.103 13.024 -1.568 1.00 96.69 78 GLU A N 1
ATOM 610 C CA . GLU A 1 78 ? 14.001 12.596 -0.165 1.00 96.69 78 GLU A CA 1
ATOM 611 C C . GLU A 1 78 ? 12.560 12.378 0.328 1.00 96.69 78 GLU A C 1
ATOM 613 O O . GLU A 1 78 ? 12.353 11.825 1.407 1.00 96.69 78 GLU A O 1
ATOM 618 N N . ASN A 1 79 ? 11.552 12.795 -0.446 1.00 96.75 79 ASN A N 1
ATOM 619 C CA . ASN A 1 79 ? 10.146 12.506 -0.169 1.00 96.75 79 ASN A CA 1
ATOM 620 C C . ASN A 1 79 ? 9.664 11.201 -0.826 1.00 96.75 79 ASN A C 1
ATOM 622 O O . ASN A 1 79 ? 8.504 10.834 -0.647 1.00 96.75 79 ASN A O 1
ATOM 626 N N . ILE A 1 80 ? 10.516 10.510 -1.592 1.00 97.19 80 ILE A N 1
ATOM 627 C CA . ILE A 1 80 ? 10.179 9.256 -2.267 1.00 97.19 80 ILE A CA 1
ATOM 628 C C . ILE A 1 80 ? 10.778 8.079 -1.501 1.00 97.19 80 ILE A C 1
ATOM 630 O O . ILE A 1 80 ? 11.990 7.974 -1.331 1.00 97.19 80 ILE A O 1
ATOM 634 N N . PHE A 1 81 ? 9.914 7.152 -1.094 1.00 94.88 81 PHE A N 1
ATOM 635 C CA . PHE A 1 81 ? 10.305 5.861 -0.543 1.00 94.88 81 PHE A CA 1
ATOM 636 C C . PHE A 1 81 ? 9.882 4.747 -1.502 1.00 94.88 81 PHE A C 1
ATOM 638 O O . PHE A 1 81 ? 8.742 4.725 -1.968 1.00 94.88 81 PHE A O 1
ATOM 645 N N . LEU A 1 82 ? 10.809 3.843 -1.819 1.00 95.94 82 LEU A N 1
ATOM 646 C CA . LEU A 1 82 ? 10.609 2.749 -2.767 1.00 95.94 82 LEU A CA 1
ATOM 647 C C . LEU A 1 82 ? 10.669 1.406 -2.042 1.00 95.94 82 LEU A C 1
ATOM 649 O O . LEU A 1 82 ? 11.548 1.177 -1.215 1.00 95.94 82 LEU A O 1
ATOM 653 N N . SER A 1 83 ? 9.751 0.510 -2.390 1.00 94.88 83 SER A N 1
ATOM 654 C CA . SER A 1 83 ? 9.675 -0.856 -1.867 1.00 94.88 83 SER A CA 1
ATOM 655 C C . SER A 1 83 ? 9.112 -1.806 -2.924 1.00 94.88 83 SER A C 1
ATOM 657 O O . SER A 1 83 ? 8.671 -1.378 -3.997 1.00 94.88 83 SER A O 1
ATOM 659 N N . ASN A 1 84 ? 9.091 -3.104 -2.619 1.00 94.75 84 ASN A N 1
ATOM 660 C CA . ASN A 1 84 ? 8.550 -4.124 -3.508 1.00 94.75 84 ASN A CA 1
ATOM 661 C C . ASN A 1 84 ? 7.016 -4.219 -3.394 1.00 94.75 84 ASN A C 1
ATOM 663 O O . ASN A 1 84 ? 6.458 -5.224 -2.965 1.00 94.75 84 ASN A O 1
ATOM 667 N N . GLY A 1 85 ? 6.332 -3.145 -3.791 1.00 95.00 85 GLY A N 1
ATOM 668 C CA . GLY A 1 85 ? 4.878 -3.015 -3.698 1.00 95.00 85 GLY A CA 1
ATOM 669 C C . GLY A 1 85 ? 4.422 -2.248 -2.457 1.00 95.00 85 GLY A C 1
ATOM 670 O O . GLY A 1 85 ? 5.160 -2.079 -1.486 1.00 95.00 85 GLY A O 1
ATOM 671 N N . SER A 1 86 ? 3.185 -1.750 -2.499 1.00 95.94 86 SER A N 1
ATOM 672 C CA . SER A 1 86 ? 2.622 -0.896 -1.446 1.00 95.94 86 SER A CA 1
ATOM 673 C C . SER A 1 86 ? 2.428 -1.613 -0.111 1.00 95.94 86 SER A C 1
ATOM 675 O O . SER A 1 86 ? 2.441 -0.951 0.923 1.00 95.94 86 SER A O 1
ATOM 677 N N . ASP A 1 87 ? 2.277 -2.939 -0.114 1.00 96.25 87 ASP A N 1
ATOM 678 C CA . ASP A 1 87 ? 2.133 -3.732 1.111 1.00 96.25 87 ASP A CA 1
ATOM 679 C C . ASP A 1 87 ? 3.385 -3.654 1.998 1.00 96.25 87 ASP A C 1
ATOM 681 O O . ASP A 1 87 ? 3.249 -3.536 3.214 1.00 96.25 87 ASP A O 1
ATOM 685 N N . ASP 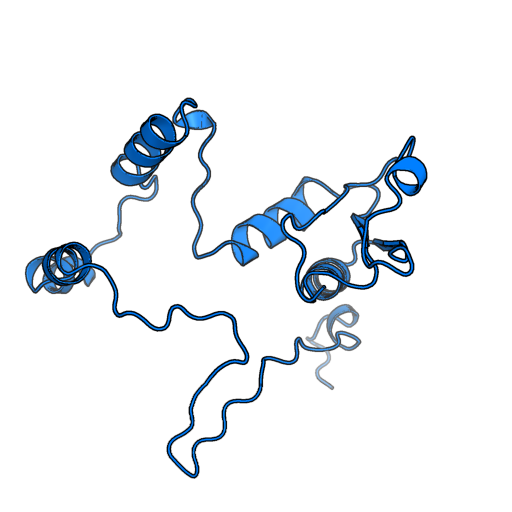A 1 88 ? 4.587 -3.598 1.414 1.00 95.38 88 ASP A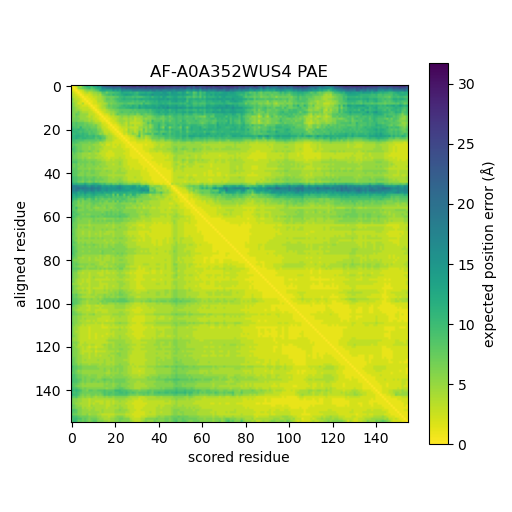 N 1
ATOM 686 C CA . ASP A 1 88 ? 5.829 -3.369 2.169 1.00 95.38 88 ASP A CA 1
ATOM 687 C C . ASP A 1 88 ? 5.829 -1.978 2.828 1.00 95.38 88 ASP A C 1
ATOM 689 O O . ASP A 1 88 ? 6.206 -1.829 3.991 1.00 95.38 88 ASP A O 1
ATOM 693 N N . ILE A 1 89 ? 5.366 -0.944 2.111 1.00 96.38 89 ILE A N 1
ATOM 694 C CA . ILE A 1 89 ? 5.258 0.420 2.660 1.00 96.38 89 ILE A CA 1
ATOM 695 C C . ILE A 1 89 ? 4.268 0.438 3.823 1.00 96.38 89 ILE A C 1
ATOM 697 O O . ILE A 1 89 ? 4.559 1.011 4.872 1.00 96.38 89 ILE A O 1
ATOM 701 N N . LEU A 1 90 ? 3.108 -0.201 3.653 1.00 96.81 90 LEU A N 1
ATOM 702 C CA . LEU A 1 90 ? 2.097 -0.306 4.700 1.00 96.81 90 LEU A CA 1
ATOM 703 C C . LEU A 1 90 ? 2.640 -1.068 5.907 1.00 96.81 90 LEU A C 1
ATOM 705 O O . LEU A 1 90 ? 2.488 -0.586 7.025 1.00 96.81 90 LEU A O 1
ATOM 709 N N . GLN A 1 91 ? 3.342 -2.183 5.707 1.00 95.50 91 GLN A N 1
ATOM 710 C CA . GLN A 1 91 ? 4.002 -2.906 6.791 1.00 95.50 91 GLN A CA 1
ATOM 711 C C . GLN A 1 91 ? 4.941 -1.991 7.593 1.00 95.50 91 GLN A C 1
ATOM 713 O O . GLN A 1 91 ? 4.843 -1.932 8.822 1.00 95.50 91 GLN A O 1
ATOM 718 N N . PHE A 1 92 ? 5.810 -1.227 6.922 1.00 95.94 92 PHE A N 1
ATOM 719 C CA . PHE A 1 92 ? 6.677 -0.268 7.607 1.00 95.94 92 PHE A CA 1
ATOM 720 C C . PHE A 1 92 ? 5.889 0.843 8.300 1.00 95.94 92 PHE A C 1
ATOM 722 O O . PHE A 1 92 ? 6.247 1.221 9.415 1.00 95.94 92 PHE A O 1
ATOM 729 N N . ALA A 1 93 ? 4.813 1.347 7.698 1.00 96.88 93 ALA A N 1
ATOM 730 C CA . ALA A 1 93 ? 3.955 2.357 8.312 1.00 96.88 93 ALA A CA 1
ATOM 731 C C . ALA A 1 93 ? 3.290 1.832 9.596 1.00 96.88 93 ALA A C 1
ATOM 733 O O . ALA A 1 93 ? 3.291 2.524 10.612 1.00 96.88 93 ALA A O 1
ATOM 734 N N . PHE A 1 94 ? 2.796 0.592 9.599 1.00 97.56 94 PHE A N 1
ATOM 735 C CA . PHE A 1 94 ? 2.272 -0.047 10.806 1.00 97.56 94 PHE A CA 1
ATOM 736 C C . PHE A 1 94 ? 3.356 -0.156 11.889 1.00 97.56 94 PHE A C 1
ATOM 738 O O . PHE A 1 94 ? 3.148 0.292 13.015 1.00 97.56 94 PHE A O 1
ATOM 745 N N . LEU A 1 95 ? 4.542 -0.661 11.540 1.00 95.56 95 LEU A N 1
ATOM 746 C CA . LEU A 1 95 ? 5.650 -0.834 12.486 1.00 95.56 95 LEU A CA 1
ATOM 747 C C . LEU A 1 95 ? 6.213 0.480 13.049 1.00 95.56 95 LEU A C 1
ATOM 749 O O . LEU A 1 95 ? 6.618 0.522 14.209 1.00 95.56 95 LEU A O 1
ATOM 753 N N . SER A 1 96 ? 6.289 1.531 12.233 1.00 96.31 96 SER A N 1
ATOM 754 C CA . SER A 1 96 ? 6.994 2.771 12.588 1.00 96.31 96 SER A CA 1
ATOM 755 C C . SER A 1 96 ? 6.076 3.888 13.066 1.00 96.31 96 SER A C 1
ATOM 757 O O . SER A 1 96 ? 6.506 4.726 13.858 1.00 96.31 96 SER A O 1
ATOM 759 N N . LEU A 1 97 ? 4.822 3.908 12.608 1.00 96.75 97 LEU A N 1
ATOM 760 C CA . LEU A 1 97 ? 3.918 5.027 12.836 1.00 96.75 97 LEU A CA 1
ATOM 761 C C . LEU A 1 97 ? 2.764 4.699 13.772 1.00 96.75 97 LEU A C 1
ATOM 763 O O . LEU A 1 97 ? 2.021 5.620 14.055 1.00 96.75 97 LEU A O 1
ATOM 767 N N . CYS A 1 98 ? 2.580 3.475 14.282 1.00 97.62 98 CYS A N 1
ATOM 768 C CA . CYS A 1 98 ? 1.403 3.120 15.101 1.00 97.62 98 CYS A CA 1
ATOM 769 C C . CYS A 1 98 ? 1.696 2.897 16.603 1.00 97.62 98 CYS A C 1
ATOM 771 O O . CYS A 1 98 ? 1.257 1.881 17.149 1.00 97.62 98 CYS A O 1
ATOM 773 N N . PRO A 1 99 ? 2.379 3.813 17.323 1.00 95.75 99 PRO A N 1
ATOM 774 C CA . PRO A 1 99 ? 2.729 3.594 18.730 1.00 95.75 99 PRO A CA 1
ATOM 775 C C . PRO A 1 99 ? 1.498 3.488 19.646 1.00 95.75 99 PRO A C 1
ATOM 777 O O . PRO A 1 99 ? 1.547 2.810 20.668 1.00 95.75 99 PRO A O 1
ATOM 780 N N . CYS A 1 100 ? 0.388 4.125 19.265 1.00 97.00 100 CYS A N 1
ATOM 781 C CA . CYS A 1 100 ? -0.881 4.112 19.998 1.00 97.00 100 CYS A CA 1
ATOM 782 C C . CYS A 1 100 ? -1.957 3.239 19.322 1.00 97.00 100 CYS A C 1
ATOM 784 O O . CYS A 1 100 ? -3.121 3.240 19.733 1.00 97.00 100 CYS A O 1
ATOM 786 N N . GLY A 1 101 ? -1.584 2.490 18.281 1.00 97.94 101 GLY A N 1
ATOM 787 C CA . GLY A 1 101 ? -2.508 1.713 17.465 1.00 97.94 101 GLY A CA 1
ATOM 788 C C . GLY A 1 101 ? -2.889 2.368 16.139 1.00 97.94 101 GLY A C 1
ATOM 789 O O . GLY A 1 101 ? -2.467 3.481 15.817 1.00 97.94 101 GLY A O 1
ATOM 790 N N . ALA A 1 102 ? -3.712 1.653 15.378 1.00 98.38 102 ALA A N 1
ATOM 791 C CA . ALA A 1 102 ? -4.216 2.060 14.071 1.00 98.38 102 ALA A CA 1
ATOM 792 C C . ALA A 1 102 ? -5.734 2.311 14.097 1.00 98.38 102 ALA A C 1
ATOM 794 O O . ALA A 1 102 ? -6.466 1.793 14.946 1.00 98.38 102 ALA A O 1
ATOM 795 N N . ILE A 1 103 ? -6.231 3.100 13.155 1.00 98.50 103 ILE A N 1
ATOM 796 C CA . ILE A 1 103 ? -7.663 3.303 12.939 1.00 98.50 103 ILE A CA 1
ATOM 797 C C . ILE A 1 103 ? -7.945 3.419 11.440 1.00 98.50 103 ILE A C 1
ATOM 799 O O . ILE A 1 103 ? -7.198 4.065 10.709 1.00 98.50 103 ILE A O 1
ATOM 803 N N . PHE A 1 104 ? -8.997 2.754 10.974 1.00 98.31 104 PHE A N 1
ATOM 804 C CA . PHE A 1 104 ? -9.370 2.694 9.558 1.00 98.31 104 PHE A CA 1
ATOM 805 C C . PHE A 1 104 ? -10.855 2.328 9.403 1.00 98.31 104 PHE A C 1
ATOM 807 O O . PHE A 1 104 ? -11.483 1.937 10.390 1.00 98.31 104 PHE A O 1
ATOM 814 N N . PRO A 1 105 ? -11.456 2.481 8.210 1.00 98.12 105 PRO A N 1
ATOM 815 C CA . PRO A 1 105 ? -12.842 2.076 7.987 1.00 98.12 105 PRO A CA 1
ATOM 816 C C . PRO A 1 105 ? -13.056 0.566 8.168 1.00 98.12 105 PRO A C 1
ATOM 818 O O . PRO A 1 105 ? -12.129 -0.226 8.007 1.00 98.12 105 PRO A O 1
ATOM 821 N N . ASP A 1 106 ? -14.273 0.140 8.494 1.00 97.06 106 ASP A N 1
ATOM 822 C CA . ASP A 1 106 ? -14.617 -1.282 8.609 1.00 97.06 106 ASP A CA 1
ATOM 823 C C . ASP A 1 106 ? -14.677 -1.999 7.249 1.00 97.06 106 ASP A C 1
ATOM 825 O O . ASP A 1 106 ? -14.285 -3.166 7.159 1.00 97.06 106 ASP A O 1
ATOM 829 N N . ILE A 1 107 ? -15.082 -1.277 6.200 1.00 97.12 107 ILE A N 1
ATOM 830 C CA . ILE A 1 107 ? -15.060 -1.688 4.795 1.00 97.12 107 ILE A CA 1
ATOM 831 C C . ILE A 1 107 ? -13.966 -0.890 4.068 1.00 97.12 107 ILE A C 1
ATOM 833 O O . ILE A 1 107 ? -14.142 0.260 3.668 1.00 97.12 107 ILE A O 1
ATOM 837 N N . THR A 1 108 ? -12.797 -1.504 3.912 1.00 97.12 108 THR A N 1
ATOM 838 C CA . THR A 1 108 ? -11.629 -0.908 3.248 1.00 97.12 108 THR A CA 1
ATOM 839 C C . THR A 1 108 ? -10.648 -2.009 2.825 1.00 97.12 108 THR A C 1
ATOM 841 O O . THR A 1 108 ? -11.008 -3.190 2.778 1.00 97.12 108 THR A O 1
ATOM 844 N N . TYR A 1 109 ? -9.394 -1.653 2.543 1.00 95.88 109 TYR A N 1
ATOM 845 C CA . TYR A 1 109 ? -8.346 -2.600 2.192 1.00 95.88 109 TYR A CA 1
ATOM 846 C C . TYR A 1 109 ? -8.150 -3.676 3.274 1.00 95.88 109 TYR A C 1
ATOM 848 O O . TYR A 1 109 ? -7.738 -3.406 4.404 1.00 95.88 109 TYR A O 1
ATOM 856 N N . GLY A 1 110 ? -8.424 -4.931 2.904 1.00 93.00 110 GLY A N 1
ATOM 857 C CA . GLY A 1 110 ? -8.495 -6.060 3.838 1.00 93.00 110 GLY A CA 1
ATOM 858 C C . GLY A 1 110 ? -7.182 -6.422 4.540 1.00 93.00 110 GLY A C 1
ATOM 859 O O . GLY A 1 110 ? -7.206 -7.171 5.513 1.00 93.00 110 GLY A O 1
ATOM 860 N N . PHE A 1 111 ? -6.047 -5.883 4.094 1.00 94.25 111 PHE A N 1
ATOM 861 C CA . PHE A 1 111 ? -4.743 -6.128 4.712 1.00 94.25 111 PHE A CA 1
ATOM 862 C C . PHE A 1 111 ? -4.473 -5.282 5.961 1.00 94.25 111 PHE A C 1
ATOM 864 O O . PHE A 1 111 ? -3.622 -5.664 6.757 1.00 94.25 111 PHE A O 1
ATOM 871 N N . TYR A 1 112 ? -5.190 -4.177 6.198 1.00 96.38 112 TYR A N 1
ATOM 872 C CA . TYR A 1 112 ? -4.990 -3.374 7.415 1.00 96.38 112 TYR A CA 1
ATOM 873 C C . TYR A 1 112 ? -5.134 -4.174 8.723 1.00 96.38 112 TYR A C 1
ATOM 875 O O . TYR A 1 112 ? -4.213 -4.112 9.540 1.00 96.38 112 TYR A O 1
ATOM 883 N N . PRO A 1 113 ? -6.205 -4.968 8.947 1.00 94.94 113 PRO A N 1
ATOM 884 C CA . PRO A 1 113 ? -6.268 -5.833 10.125 1.00 94.94 113 PRO A CA 1
ATOM 885 C C . PRO A 1 113 ? -5.177 -6.912 10.118 1.00 94.94 113 PRO A C 1
ATOM 887 O O . PRO A 1 113 ? -4.648 -7.220 11.176 1.00 94.94 113 PRO A O 1
ATOM 890 N N . VAL A 1 114 ? -4.776 -7.429 8.949 1.00 93.81 114 VAL A N 1
ATOM 891 C CA . VAL A 1 114 ? -3.704 -8.437 8.844 1.00 93.81 114 VAL A CA 1
ATOM 892 C C . VAL A 1 114 ? -2.366 -7.869 9.323 1.00 93.81 114 VAL A C 1
ATOM 894 O O . VAL A 1 114 ? -1.684 -8.516 10.112 1.00 93.81 114 VAL A O 1
ATOM 897 N N . PHE A 1 115 ? -1.998 -6.654 8.901 1.00 95.31 115 PHE A N 1
ATOM 898 C CA . PHE A 1 115 ? -0.790 -5.979 9.386 1.00 95.31 115 PHE A CA 1
ATOM 899 C C . PHE A 1 115 ? -0.870 -5.674 10.880 1.00 95.31 115 PHE A C 1
ATOM 901 O O . PHE A 1 115 ? 0.104 -5.884 11.603 1.00 95.31 115 PHE A O 1
ATOM 908 N N . ALA A 1 116 ? -2.028 -5.204 11.348 1.00 95.19 116 ALA A N 1
ATOM 909 C CA . ALA A 1 116 ? -2.228 -4.900 12.755 1.00 95.19 116 ALA A CA 1
ATOM 910 C C . ALA A 1 116 ? -2.068 -6.156 13.629 1.00 95.19 116 ALA A C 1
ATOM 912 O O . ALA A 1 116 ? -1.286 -6.147 14.578 1.00 95.19 116 ALA A O 1
ATOM 913 N N . ASP A 1 117 ? -2.727 -7.254 13.256 1.00 93.06 117 ASP A N 1
ATOM 914 C CA . ASP A 1 117 ? -2.657 -8.533 13.962 1.00 93.06 117 ASP A CA 1
ATOM 915 C C . ASP A 1 117 ? -1.240 -9.127 13.908 1.00 93.06 117 ASP A C 1
ATOM 917 O O . ASP A 1 117 ? -0.714 -9.569 14.931 1.00 93.06 117 ASP A O 1
ATOM 921 N N . LEU A 1 118 ? -0.579 -9.089 12.742 1.00 92.06 118 LEU A N 1
ATOM 922 C CA . LEU A 1 118 ? 0.787 -9.597 12.559 1.00 92.06 118 LEU A CA 1
ATOM 923 C C . LEU A 1 118 ? 1.796 -8.911 13.489 1.00 92.06 118 LEU A C 1
ATOM 925 O O . LEU A 1 118 ? 2.745 -9.546 13.955 1.00 92.06 118 LEU A O 1
ATOM 929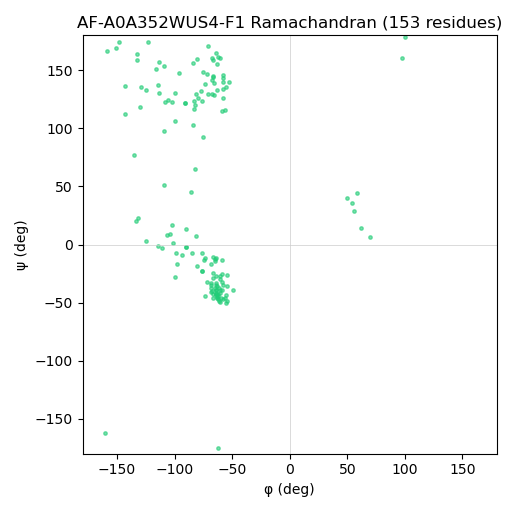 N N . HIS A 1 119 ? 1.596 -7.621 13.752 1.00 92.44 119 HIS A N 1
ATOM 930 C CA . HIS A 1 119 ? 2.497 -6.797 14.553 1.00 92.44 119 HIS A CA 1
ATOM 931 C C . HIS A 1 119 ? 1.975 -6.512 15.967 1.00 92.44 119 HIS A C 1
ATOM 933 O O . HIS A 1 119 ? 2.586 -5.723 16.686 1.00 92.44 119 HIS A O 1
ATOM 939 N N . SER A 1 120 ? 0.888 -7.167 16.391 1.00 93.06 120 SER A N 1
ATOM 940 C CA . SER A 1 120 ? 0.254 -6.957 17.701 1.00 93.06 120 SER A CA 1
ATOM 941 C C . SER A 1 120 ? -0.111 -5.487 17.969 1.00 93.06 120 SER A C 1
ATOM 943 O O . SER A 1 120 ? -0.018 -5.000 19.097 1.00 93.06 120 SER A O 1
ATOM 945 N N . ILE A 1 121 ? -0.516 -4.767 16.922 1.00 96.06 121 ILE A N 1
ATOM 946 C CA . ILE A 1 121 ? -0.921 -3.363 16.975 1.00 96.06 121 ILE A CA 1
ATOM 947 C C . ILE A 1 121 ? -2.433 -3.312 17.231 1.00 96.06 121 ILE A C 1
ATOM 949 O O . ILE A 1 121 ? -3.206 -3.833 16.424 1.00 96.06 121 ILE A O 1
ATOM 953 N N . PRO A 1 122 ? -2.901 -2.665 18.314 1.00 96.81 122 PRO A N 1
ATOM 954 C CA . PRO A 1 122 ? -4.330 -2.514 18.543 1.00 96.81 122 PRO A CA 1
ATOM 955 C C . PRO A 1 122 ? -4.939 -1.633 17.452 1.00 96.81 122 PRO A C 1
ATOM 957 O O . PRO A 1 122 ? -4.370 -0.600 17.093 1.00 96.81 122 PRO A O 1
ATOM 960 N N . TYR A 1 123 ? -6.119 -1.992 16.952 1.00 97.69 123 TYR A N 1
ATOM 961 C CA . TYR A 1 123 ? -6.795 -1.194 15.935 1.00 97.69 123 TYR A CA 1
ATOM 962 C C . TYR A 1 123 ? -8.273 -0.953 16.233 1.00 97.69 123 TYR A C 1
ATOM 964 O O . TYR A 1 123 ? -8.905 -1.657 17.019 1.00 97.69 123 TYR A O 1
ATOM 972 N N . THR A 1 124 ? -8.821 0.087 15.610 1.00 98.19 124 THR A N 1
ATOM 973 C CA . THR A 1 124 ? -10.246 0.424 15.654 1.00 98.19 124 THR A CA 1
ATOM 974 C C . THR A 1 124 ? -10.784 0.513 14.233 1.00 98.19 124 THR A C 1
ATOM 976 O O . THR A 1 12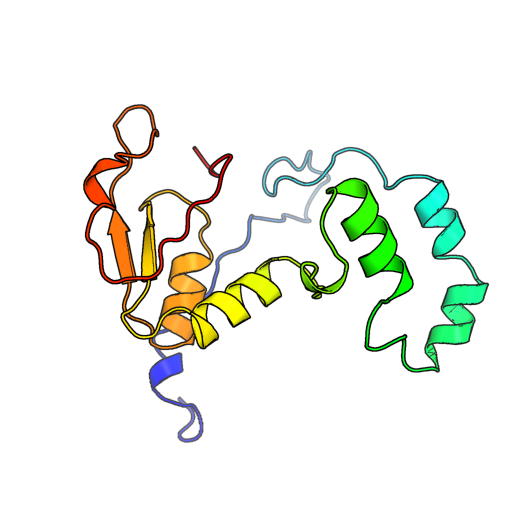4 ? -10.167 1.141 13.376 1.00 98.19 124 THR A O 1
ATOM 979 N N . LYS A 1 125 ? -11.932 -0.121 13.996 1.00 98.12 125 LYS A N 1
ATOM 980 C CA . LYS A 1 125 ? -12.678 -0.016 12.743 1.00 98.12 125 LYS A CA 1
ATOM 981 C C . LYS A 1 125 ? -13.818 0.981 12.922 1.00 98.12 125 LYS A C 1
ATOM 983 O O . LYS A 1 125 ? -14.552 0.873 13.903 1.00 98.12 125 LYS A O 1
ATOM 988 N N . ILE A 1 126 ? -13.944 1.930 12.003 1.00 98.00 126 ILE A N 1
ATOM 989 C CA . ILE A 1 126 ? -15.039 2.907 11.974 1.00 98.00 126 ILE A CA 1
ATOM 990 C C . ILE A 1 126 ? -16.004 2.524 10.848 1.00 98.00 126 ILE A C 1
ATOM 992 O O . ILE A 1 126 ? -15.546 2.390 9.714 1.00 98.00 126 ILE A O 1
ATOM 996 N N . PRO A 1 127 ? -17.302 2.328 11.133 1.00 97.94 127 PRO A N 1
ATOM 997 C CA . PRO A 1 127 ? -18.295 2.088 10.097 1.00 97.94 127 PRO A CA 1
ATOM 998 C C . PRO A 1 127 ? -18.303 3.188 9.038 1.00 97.94 127 PRO A C 1
ATOM 1000 O O . PRO A 1 127 ? -18.267 4.372 9.375 1.00 97.94 127 PRO A O 1
ATOM 1003 N N . LEU A 1 128 ? -18.369 2.800 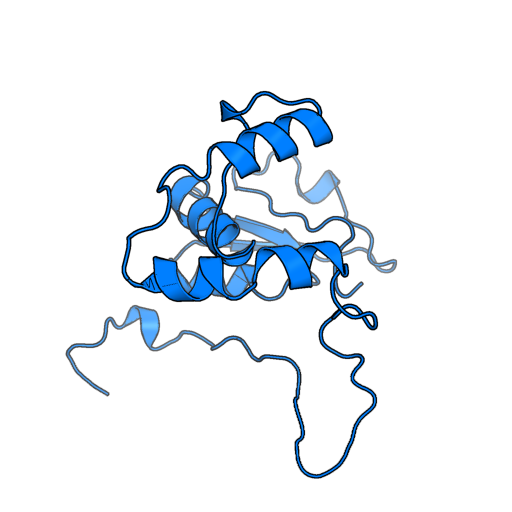7.767 1.00 97.94 128 LEU A N 1
ATOM 1004 C CA . LEU A 1 128 ? -18.753 3.736 6.710 1.00 97.94 128 LEU A CA 1
ATOM 1005 C C . LEU A 1 128 ? -20.217 4.176 6.868 1.00 97.94 128 LEU A C 1
ATOM 1007 O O . LEU A 1 128 ? -21.031 3.482 7.482 1.00 97.94 128 LEU A O 1
ATOM 1011 N N . ASN A 1 129 ? -20.555 5.315 6.265 1.00 97.75 129 ASN A N 1
ATOM 1012 C CA . ASN A 1 129 ? -21.943 5.732 6.086 1.00 97.75 129 ASN A CA 1
ATOM 1013 C C . ASN A 1 129 ? -22.693 4.752 5.164 1.00 97.75 129 ASN A C 1
ATOM 1015 O O . ASN A 1 129 ? -22.086 3.975 4.427 1.00 97.75 129 ASN A O 1
ATOM 1019 N N . GLU A 1 130 ? -24.027 4.823 5.153 1.00 97.19 130 GLU A N 1
ATOM 1020 C CA . GLU A 1 130 ? -24.870 3.974 4.290 1.00 97.19 130 GLU A CA 1
ATOM 1021 C C . GLU A 1 130 ? -24.572 4.141 2.788 1.00 97.19 130 GLU A C 1
ATOM 1023 O O . GLU A 1 130 ? -24.792 3.219 2.008 1.00 97.19 130 GLU A O 1
ATOM 1028 N N . ASP A 1 131 ? -24.049 5.302 2.382 1.00 96.94 131 ASP A N 1
ATOM 1029 C CA . ASP A 1 131 ? -23.623 5.607 1.012 1.00 96.94 131 ASP A CA 1
ATOM 1030 C C . ASP A 1 131 ? -22.145 5.264 0.742 1.00 96.94 131 ASP A C 1
ATOM 1032 O O . ASP A 1 131 ? -21.577 5.704 -0.258 1.00 96.94 131 ASP A O 1
ATOM 1036 N N . PHE A 1 132 ? -21.521 4.496 1.639 1.00 96.88 132 PHE A N 1
ATOM 1037 C CA . PHE A 1 132 ? -20.109 4.109 1.626 1.00 96.88 132 PHE A CA 1
ATOM 1038 C C . PHE A 1 132 ? -19.104 5.267 1.731 1.00 96.88 132 PHE A C 1
ATOM 1040 O O . PHE A 1 132 ? -17.903 5.074 1.520 1.00 96.88 132 PHE A O 1
ATOM 1047 N N . THR A 1 133 ? -19.549 6.468 2.102 1.00 96.81 133 THR A N 1
ATOM 1048 C CA . THR A 1 133 ? -18.638 7.577 2.403 1.00 96.81 133 THR A CA 1
ATOM 1049 C C . THR A 1 133 ? -18.051 7.467 3.812 1.00 96.81 133 THR A C 1
ATOM 1051 O O . THR A 1 133 ? -18.577 6.781 4.690 1.00 96.81 133 THR A O 1
ATOM 1054 N N . LEU A 1 134 ? -16.931 8.157 4.039 1.00 96.44 134 LEU A N 1
ATOM 1055 C CA . LEU A 1 134 ? -16.318 8.267 5.362 1.00 96.44 134 LEU A CA 1
ATOM 1056 C C . LEU A 1 134 ? -17.077 9.277 6.228 1.00 96.44 134 LEU A C 1
ATOM 1058 O O . LEU A 1 134 ? -17.252 10.427 5.821 1.00 96.44 134 LEU A O 1
ATOM 1062 N N . ASP A 1 135 ? -17.398 8.908 7.468 1.00 95.62 135 ASP A N 1
ATOM 1063 C CA . ASP A 1 135 ? -17.659 9.897 8.514 1.00 95.62 135 ASP A CA 1
ATOM 1064 C C . ASP A 1 135 ? -16.326 10.493 8.990 1.00 95.62 135 ASP A C 1
ATOM 1066 O O . ASP A 1 135 ? -15.658 9.972 9.882 1.00 95.62 135 ASP A O 1
ATOM 1070 N N . ILE A 1 136 ? -15.920 11.606 8.377 1.00 94.44 136 ILE A N 1
ATOM 1071 C CA . ILE A 1 136 ? -14.660 12.295 8.698 1.00 94.44 136 ILE A CA 1
ATOM 1072 C C . ILE A 1 136 ? -14.614 12.718 10.175 1.00 94.44 136 ILE A C 1
ATOM 1074 O O . ILE A 1 136 ? -13.542 12.718 10.785 1.00 94.44 136 ILE A O 1
ATOM 1078 N N . SER A 1 137 ? -15.763 13.055 10.768 1.00 96.62 137 SER A N 1
ATOM 1079 C CA . SER A 1 137 ? -15.817 13.559 12.140 1.00 96.62 137 SER A CA 1
ATOM 1080 C C . SER A 1 137 ? -15.410 12.503 13.171 1.00 96.62 137 SER A C 1
ATOM 1082 O O . SER A 1 137 ? -14.790 12.846 14.178 1.00 96.62 137 SER A O 1
ATOM 1084 N N . ALA A 1 138 ? -15.639 11.221 12.867 1.00 96.00 138 ALA A N 1
ATOM 1085 C CA . ALA A 1 138 ? -15.244 10.089 13.702 1.00 96.00 138 ALA A CA 1
ATOM 1086 C C . ALA A 1 138 ? -13.718 9.923 13.855 1.00 96.00 138 ALA A C 1
ATOM 1088 O O . ALA A 1 138 ? -13.264 9.201 14.744 1.00 96.00 138 ALA A O 1
ATOM 1089 N N . TYR A 1 139 ? -12.916 10.596 13.021 1.00 95.94 139 TYR A N 1
ATOM 1090 C CA . TYR A 1 139 ? -11.451 10.540 13.068 1.00 95.94 139 TYR A CA 1
ATOM 1091 C C . TYR A 1 139 ? -10.813 11.735 13.794 1.00 95.94 139 TYR A C 1
ATOM 1093 O O . TYR A 1 139 ? -9.602 11.740 14.026 1.00 95.94 139 TYR A O 1
ATOM 1101 N N . PHE A 1 140 ? -11.584 12.761 14.166 1.00 96.19 140 PHE A N 1
ATOM 1102 C CA . PHE A 1 140 ? -11.037 13.942 14.833 1.00 96.19 140 PHE A CA 1
ATOM 1103 C C . PHE A 1 140 ? -10.644 13.669 16.287 1.00 96.19 140 PHE A C 1
ATOM 1105 O O . PHE A 1 140 ? -11.361 13.015 17.037 1.00 96.19 140 PHE A O 1
ATOM 1112 N N . GLY A 1 141 ? -9.490 14.207 16.697 1.00 94.44 141 GLY A N 1
ATOM 1113 C CA . GLY A 1 141 ? -8.976 14.076 18.067 1.00 94.44 141 GLY A CA 1
ATOM 1114 C C . GLY A 1 141 ? -8.501 12.668 18.442 1.00 94.44 141 GLY A C 1
ATOM 1115 O O . GLY A 1 141 ? -8.167 12.433 19.600 1.00 94.44 141 GLY A O 1
ATOM 1116 N N . VAL A 1 142 ? -8.462 11.733 17.489 1.00 94.25 142 VAL A N 1
ATOM 1117 C CA . VAL A 1 142 ? -7.990 10.370 17.728 1.00 94.25 142 VAL A CA 1
ATOM 1118 C C . VAL A 1 142 ? -6.463 10.355 17.801 1.00 94.25 142 VAL A C 1
ATOM 1120 O O . VAL A 1 142 ? -5.778 10.714 16.849 1.00 94.25 142 VAL A O 1
ATOM 1123 N N . GLU A 1 143 ? -5.917 9.866 18.911 1.00 95.38 143 GLU A N 1
ATOM 1124 C CA . GLU A 1 143 ? -4.471 9.688 19.114 1.00 95.38 143 GLU A CA 1
ATOM 1125 C C . GLU A 1 143 ? -3.971 8.343 18.551 1.00 95.38 143 GLU A C 1
ATOM 1127 O O . GLU A 1 143 ? -3.256 7.599 19.215 1.00 95.38 143 GLU A O 1
ATOM 1132 N N . LYS A 1 144 ? -4.388 7.985 17.332 1.00 97.25 144 LYS A N 1
ATOM 1133 C CA . LYS A 1 144 ? -3.978 6.765 16.613 1.00 97.25 144 LYS A CA 1
ATOM 1134 C C . LYS A 1 144 ? -3.603 7.109 15.183 1.00 97.25 144 LYS A C 1
ATOM 1136 O O . LYS A 1 144 ? -3.986 8.155 14.665 1.00 97.25 144 LYS A O 1
ATOM 1141 N N . THR A 1 145 ? -2.919 6.191 14.519 1.00 98.12 145 THR A N 1
ATOM 1142 C CA . THR A 1 145 ? -2.539 6.379 13.117 1.00 98.12 145 THR A CA 1
ATOM 1143 C C . THR A 1 145 ? -3.686 6.006 12.206 1.00 98.12 145 THR A C 1
ATOM 1145 O O . THR A 1 145 ? -4.190 4.882 12.244 1.00 98.12 145 THR A O 1
ATOM 1148 N N . ILE A 1 146 ? -4.123 6.983 11.416 1.00 98.00 146 ILE A N 1
ATOM 1149 C CA . ILE A 1 146 ? -5.296 6.885 10.555 1.00 98.00 146 ILE A CA 1
ATOM 1150 C C . ILE A 1 146 ? -4.863 6.382 9.175 1.00 98.00 146 ILE A C 1
ATOM 1152 O O . ILE A 1 146 ? -4.056 7.026 8.506 1.00 98.00 146 ILE A O 1
ATOM 1156 N N . PHE A 1 147 ? -5.430 5.259 8.735 1.00 97.88 147 PHE A N 1
ATOM 1157 C CA . PHE A 1 147 ? -5.250 4.729 7.383 1.00 97.88 147 PHE A CA 1
ATOM 1158 C C . PHE A 1 147 ? -6.543 4.902 6.588 1.00 97.88 147 PHE A C 1
ATOM 1160 O O . PHE A 1 147 ? -7.603 4.420 6.989 1.00 97.88 147 PHE A O 1
ATOM 1167 N N . ILE A 1 148 ? -6.446 5.593 5.452 1.00 97.31 148 ILE A N 1
ATOM 1168 C CA . ILE A 1 148 ? -7.561 5.837 4.534 1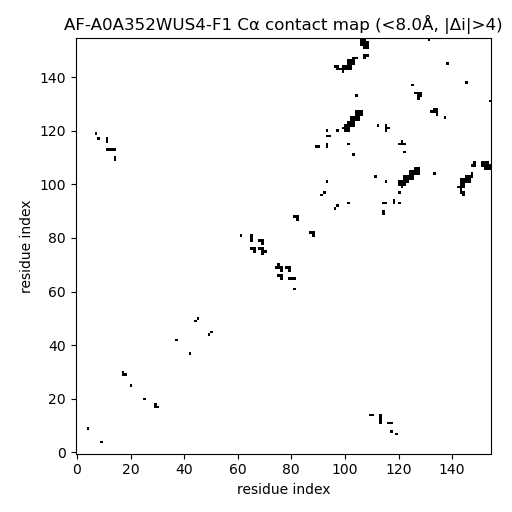.00 97.31 148 ILE A CA 1
ATOM 1169 C C . ILE A 1 148 ? -7.110 5.460 3.123 1.00 97.31 148 ILE A C 1
ATOM 1171 O O . ILE A 1 148 ? -6.185 6.068 2.582 1.00 97.31 148 ILE A O 1
ATOM 1175 N N . ALA A 1 149 ? -7.784 4.484 2.515 1.00 96.69 149 ALA A N 1
ATOM 1176 C CA . ALA A 1 149 ? -7.676 4.228 1.084 1.00 96.69 149 ALA A CA 1
ATOM 1177 C C . ALA A 1 149 ? -8.548 5.241 0.328 1.00 96.69 149 ALA A C 1
ATOM 1179 O O . ALA A 1 149 ? -9.733 5.382 0.626 1.00 96.69 149 ALA A O 1
ATOM 1180 N N . ASN A 1 150 ? -7.965 5.961 -0.632 1.00 95.75 150 ASN A N 1
ATOM 1181 C CA . ASN A 1 150 ? -8.694 6.937 -1.438 1.00 95.75 150 ASN A CA 1
ATOM 1182 C C . ASN A 1 150 ? -8.190 6.949 -2.897 1.00 95.75 150 ASN A C 1
ATOM 1184 O O . ASN A 1 150 ? -7.063 7.395 -3.129 1.00 95.75 150 ASN A O 1
ATOM 1188 N N . PRO A 1 151 ? -9.000 6.520 -3.883 1.00 96.31 151 PRO A N 1
ATOM 1189 C CA . PRO A 1 151 ? -10.347 5.953 -3.741 1.00 96.31 151 PRO A CA 1
ATOM 1190 C C . PRO A 1 151 ? -10.377 4.698 -2.856 1.00 96.31 151 PRO A C 1
ATOM 1192 O O . PRO A 1 151 ? -9.412 3.933 -2.835 1.00 96.31 151 PRO A O 1
ATOM 1195 N N . ASN A 1 152 ? -11.460 4.513 -2.098 1.00 96.31 152 ASN A N 1
ATOM 1196 C CA . ASN A 1 152 ? -11.603 3.345 -1.233 1.00 96.31 152 ASN A CA 1
ATOM 1197 C C . ASN A 1 152 ? -11.948 2.103 -2.069 1.00 96.31 152 ASN A C 1
ATOM 1199 O O . ASN A 1 152 ? -12.607 2.196 -3.101 1.00 96.31 152 ASN A O 1
ATOM 1203 N N . ALA A 1 153 ? -11.493 0.939 -1.616 1.00 93.81 153 ALA A N 1
ATOM 1204 C CA . ALA A 1 153 ? -11.861 -0.356 -2.173 1.00 93.81 153 ALA A CA 1
ATOM 1205 C C . ALA A 1 153 ? -12.317 -1.251 -1.012 1.00 93.81 153 ALA A C 1
ATOM 1207 O O . ALA A 1 153 ? -11.631 -1.268 0.014 1.00 93.81 153 ALA A O 1
ATOM 1208 N N . PRO A 1 154 ? -13.428 -2.000 -1.132 1.00 93.06 154 PRO A N 1
ATOM 1209 C CA . PRO A 1 154 ? -14.162 -2.320 -2.365 1.00 93.06 154 PRO A CA 1
ATOM 1210 C C . PRO A 1 154 ? -15.455 -1.508 -2.602 1.00 93.06 154 PRO A C 1
ATOM 1212 O O . PRO A 1 154 ? -16.302 -1.972 -3.360 1.00 93.06 154 PRO A O 1
ATOM 1215 N N . THR A 1 155 ? -15.640 -0.380 -1.911 1.00 92.75 155 THR A N 1
ATOM 1216 C CA . THR A 1 155 ? -16.876 0.433 -1.936 1.00 92.75 155 THR A CA 1
ATOM 1217 C C . THR A 1 155 ? -17.274 0.946 -3.307 1.00 92.75 155 THR A C 1
ATOM 1219 O O . THR A 1 155 ? -16.353 1.351 -4.052 1.00 92.75 155 THR A O 1
#

Solvent-accessible surface area (backbone atoms only — not comparable to full-atom values): 10213 Å² total; per-residue (Å²): 133,67,92,84,55,64,71,77,64,73,75,61,72,76,88,80,75,70,88,78,83,80,91,60,94,74,92,86,84,73,78,85,71,75,94,64,79,78,57,71,67,55,61,60,64,65,31,73,72,51,61,68,49,66,86,50,86,74,72,92,75,44,58,76,59,33,50,54,50,14,62,74,72,73,50,56,48,92,76,54,84,87,66,94,50,70,66,53,52,48,48,48,44,55,76,73,57,27,93,69,11,39,34,32,53,64,78,39,66,77,57,58,63,46,50,25,59,76,67,73,38,55,68,47,68,42,72,54,44,98,85,63,42,79,60,66,73,82,60,62,93,58,82,45,36,76,54,80,68,81,83,52,41,86,106

Mean predicted aligned error: 4.93 Å

Secondary structure (DSSP, 8-state):
--TTS-GGGGGPPPP-PPP---SS-----SS---SSPPPHHHHHHTSHHHHHHTTS---TT-HHHHHHHHHHHTS-GGG----SSHHHHHHHHHHHH-TT-EEEESSS-THHHHHHHHTT--EEEEPPPTTS---GGGGTT--SEE---SS-S--

Nearest PDB structures (foldseek):
  3cq5-assembly2_C  TM=8.363E-01  e=2.541E-04  unclassified
  3ffh-assembly1_B  TM=7.902E-01  e=3.113E-04  Listeria innocua
  3p1t-assembly1_A  TM=8.208E-01  e=1.203E-03  Burkholderia pseudomallei
  1lc7-assembly1_A  TM=8.804E-01  e=3.533E-02  Salmonella enterica
  3fkd-assembly1_D  TM=8.102E-01  e=9.740E-02  Porphyromonas gingivalis

Sequence (155 aa):
MSRFLNTQYQTLSVYVPGEQPQDMPYIKLNTNESPYPPSPQVLKAVGVATLEDLRLYPDPTCAVLAEKLATLYRVNPENIFLSNGSDDILQFAFLSLCPCGAIFPDITYGFYPVFADLHSIPYTKIPLNEDFTLDISAYFGVEKTIFIANPNAPT